Protein AF-A0A845PPS0-F1 (afdb_monomer_lite)

pLDDT: mean 82.48, std 15.09, range [43.72, 97.31]

Organism: NCBI:txid2681556

InterPro domains:
  IPR012337 Ribonuclease H-like superfamily [SSF53098] (35-83)

Secondary structure (DSSP, 8-state):
-HHHHHHHT-PPPHHHHHHHHHHHHHHHHTTPPP--STTS-EEEEEEEEEEETTTEEEEEEEEEETTT--EEEEEESSS-GGG--

Foldseek 3Di:
DVVCCVVVVDDDDPVRVVVVVVVVVVVVVVPDDDDDDWPRDKDWDKAWDAADPPLGTKIKIKIAGPPVRDIDIDIDNDRDPPDPD

Radius of gyration: 22.47 Å; chains: 1; bounding box: 47×45×47 Å

Sequence (85 aa):
LEAKSAQDGVVLTESQLSALEGAKEEKKTHGEIETHHPGYLGFQDTYYVGNIKGVGHIYQQTFIDTYSKVVLAKLYDRKNALIAD

Structure (mmCIF, N/CA/C/O backbone):
data_AF-A0A845PPS0-F1
#
_entry.id   AF-A0A845PPS0-F1
#
loop_
_atom_site.group_PDB
_atom_site.id
_atom_site.type_symbol
_atom_site.label_atom_id
_atom_site.label_alt_id
_atom_site.label_comp_id
_atom_site.label_asym_id
_atom_site.label_entity_id
_atom_site.label_seq_id
_atom_site.pdbx_PDB_ins_code
_atom_site.Cartn_x
_atom_site.Cartn_y
_atom_site.Cartn_z
_atom_site.occupancy
_atom_site.B_iso_or_equiv
_atom_site.auth_seq_id
_atom_site.auth_comp_id
_atom_site.auth_asym_id
_atom_site.auth_atom_id
_atom_site.pdbx_PDB_model_num
ATOM 1 N N . LEU A 1 1 ? 27.648 19.182 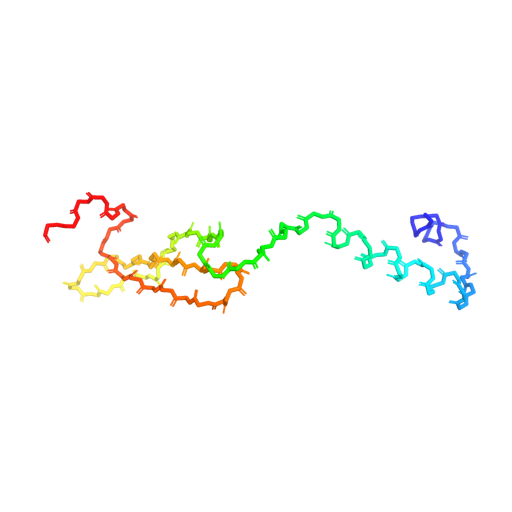-14.905 1.00 59.78 1 LEU A N 1
ATOM 2 C CA . LEU A 1 1 ? 27.476 20.350 -15.794 1.00 59.78 1 LEU A CA 1
ATOM 3 C C . LEU A 1 1 ? 26.509 21.368 -15.206 1.00 59.78 1 LEU A C 1
ATOM 5 O O . LEU A 1 1 ? 26.915 22.508 -15.078 1.00 59.78 1 LEU A O 1
ATOM 9 N N . GLU A 1 2 ? 25.309 20.972 -14.769 1.00 59.62 2 GLU A N 1
ATOM 10 C CA . GLU A 1 2 ? 24.311 21.902 -14.194 1.00 59.62 2 GLU A CA 1
ATOM 11 C C . GLU A 1 2 ? 24.855 22.755 -13.038 1.00 59.62 2 GLU A C 1
ATOM 13 O O . GLU A 1 2 ? 24.711 23.973 -13.051 1.00 59.62 2 GLU A O 1
ATOM 18 N N . ALA A 1 3 ? 25.577 22.138 -12.095 1.00 59.97 3 ALA A N 1
ATOM 19 C CA . ALA A 1 3 ? 26.205 22.852 -10.980 1.00 59.97 3 ALA A CA 1
ATOM 20 C C . ALA A 1 3 ? 27.285 23.862 -11.422 1.00 59.97 3 ALA A C 1
ATOM 22 O O . ALA A 1 3 ? 27.481 24.870 -10.754 1.00 59.97 3 ALA A O 1
ATOM 23 N N . LYS A 1 4 ? 27.955 23.613 -12.560 1.00 59.34 4 LYS A N 1
ATOM 24 C CA . LYS A 1 4 ? 28.931 24.543 -13.151 1.00 59.34 4 LYS A CA 1
ATOM 25 C C . LYS A 1 4 ? 28.245 25.665 -13.936 1.00 59.34 4 LYS A C 1
ATOM 27 O O . LYS A 1 4 ? 28.616 26.814 -13.758 1.00 59.34 4 LYS A O 1
ATOM 32 N N . SER A 1 5 ? 27.209 25.376 -14.731 1.00 62.91 5 SER A N 1
ATOM 33 C CA . SER A 1 5 ? 26.435 26.421 -15.430 1.00 62.91 5 SER A CA 1
ATOM 34 C C . SER A 1 5 ? 25.772 27.403 -14.465 1.00 62.91 5 SER A C 1
ATOM 36 O O . SER A 1 5 ? 25.744 28.596 -14.748 1.00 62.91 5 SER A O 1
ATOM 38 N N . ALA A 1 6 ? 25.286 26.920 -13.316 1.00 61.28 6 ALA A N 1
ATOM 39 C CA . ALA A 1 6 ? 24.679 27.757 -12.283 1.00 61.28 6 ALA A CA 1
ATOM 40 C C . ALA A 1 6 ? 25.694 28.614 -11.498 1.00 61.28 6 ALA A C 1
ATOM 42 O O . ALA A 1 6 ? 25.329 29.687 -11.025 1.00 61.28 6 ALA A O 1
ATOM 43 N N . GLN A 1 7 ? 26.947 28.162 -11.356 1.00 60.69 7 GLN A N 1
ATOM 44 C CA . GLN A 1 7 ? 28.017 28.928 -10.698 1.00 60.69 7 GLN A CA 1
ATOM 45 C C . GLN A 1 7 ? 28.679 29.948 -11.631 1.00 60.69 7 GLN A C 1
ATOM 47 O O . GLN A 1 7 ? 28.943 31.068 -11.208 1.00 60.69 7 GLN A O 1
ATOM 52 N N . ASP A 1 8 ? 28.905 29.577 -12.893 1.00 65.75 8 ASP A N 1
ATOM 53 C CA . ASP A 1 8 ? 29.727 30.355 -13.829 1.00 65.75 8 ASP A CA 1
ATOM 54 C C . ASP A 1 8 ? 28.894 31.201 -14.817 1.00 65.75 8 ASP A C 1
ATOM 56 O O . ASP A 1 8 ? 29.450 31.863 -15.692 1.00 65.75 8 ASP A O 1
ATOM 60 N N . GLY A 1 9 ? 27.557 31.181 -14.715 1.00 62.72 9 GLY A N 1
ATOM 61 C CA . GLY A 1 9 ? 26.660 31.967 -15.579 1.00 62.72 9 GLY A CA 1
ATOM 62 C C . GLY A 1 9 ? 26.687 31.552 -17.055 1.00 62.72 9 GLY A C 1
ATOM 63 O O . GLY A 1 9 ? 26.392 32.355 -17.940 1.00 62.72 9 GLY A O 1
ATOM 64 N N . VAL A 1 10 ? 27.071 30.305 -17.338 1.00 71.31 10 VAL A N 1
ATOM 65 C CA . VAL A 1 10 ? 27.249 29.799 -18.705 1.00 71.31 10 VAL A CA 1
ATOM 66 C C . VAL A 1 10 ? 25.888 29.547 -19.352 1.00 71.31 10 VAL A C 1
ATOM 68 O O . VAL A 1 10 ? 25.151 28.652 -18.933 1.00 71.31 10 VAL A O 1
ATOM 71 N N . VAL A 1 11 ? 25.584 30.310 -2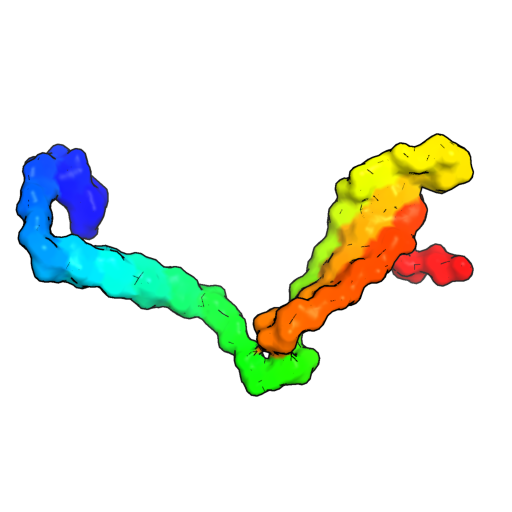0.405 1.00 72.75 11 VAL A N 1
ATOM 72 C CA . VAL A 1 11 ? 24.418 30.089 -21.272 1.00 72.75 11 VAL A CA 1
ATOM 73 C C . VAL A 1 11 ? 24.632 28.801 -22.068 1.00 72.75 11 VAL A C 1
ATOM 75 O O . VAL A 1 11 ? 25.605 28.680 -22.812 1.00 72.75 11 VAL A O 1
ATOM 78 N N . LEU A 1 12 ? 23.736 27.831 -21.889 1.00 76.94 12 LEU A N 1
ATOM 79 C CA . LEU A 1 12 ? 23.772 26.555 -22.601 1.00 76.94 12 LEU A CA 1
ATOM 80 C C . LEU A 1 12 ? 23.135 26.690 -23.985 1.00 76.94 12 LEU A C 1
ATOM 82 O O . LEU A 1 12 ? 22.139 27.392 -24.153 1.00 76.94 12 LEU A O 1
ATOM 86 N N . THR A 1 13 ? 23.684 25.982 -24.969 1.00 82.31 13 THR A N 1
ATOM 87 C CA . THR A 1 13 ? 23.039 25.826 -26.279 1.00 82.31 13 THR A CA 1
ATOM 88 C C . THR A 1 13 ? 21.856 24.859 -26.181 1.00 82.31 13 THR A C 1
ATOM 90 O O . THR A 1 13 ? 21.825 23.991 -25.307 1.00 82.31 13 THR A O 1
ATOM 93 N N . GLU A 1 14 ? 20.901 24.944 -27.111 1.00 79.06 14 GLU A N 1
ATOM 94 C CA . GLU A 1 14 ? 19.736 24.038 -27.157 1.00 79.06 14 GLU A CA 1
ATOM 95 C C . GLU A 1 14 ? 20.145 22.555 -27.173 1.00 79.06 14 GLU A C 1
ATOM 97 O O . GLU A 1 14 ? 19.557 21.726 -26.481 1.00 79.06 14 GLU A O 1
ATOM 102 N N . SER A 1 15 ? 21.227 22.223 -27.883 1.00 81.25 15 SER A N 1
ATOM 103 C CA . SER A 1 15 ? 21.799 20.872 -27.918 1.00 81.25 15 SER A CA 1
ATOM 104 C C . SER A 1 15 ? 22.330 20.392 -26.562 1.00 81.25 15 SER A C 1
ATOM 106 O O . SER A 1 15 ? 22.209 19.214 -26.234 1.00 81.25 15 SER A O 1
ATOM 108 N N . GLN A 1 16 ? 22.902 21.286 -25.751 1.00 79.44 16 GLN A N 1
ATOM 109 C CA . GLN A 1 16 ? 23.397 20.959 -24.411 1.00 79.44 16 GLN A CA 1
ATOM 110 C C . GLN A 1 16 ? 22.253 20.812 -23.407 1.00 79.44 16 GLN A C 1
ATOM 112 O O . GLN A 1 16 ? 22.332 19.964 -22.519 1.00 79.44 16 GLN A O 1
ATOM 117 N N . LEU A 1 17 ? 21.190 21.610 -23.557 1.00 81.19 17 LEU A N 1
ATOM 118 C CA . LEU A 1 17 ? 19.976 21.479 -22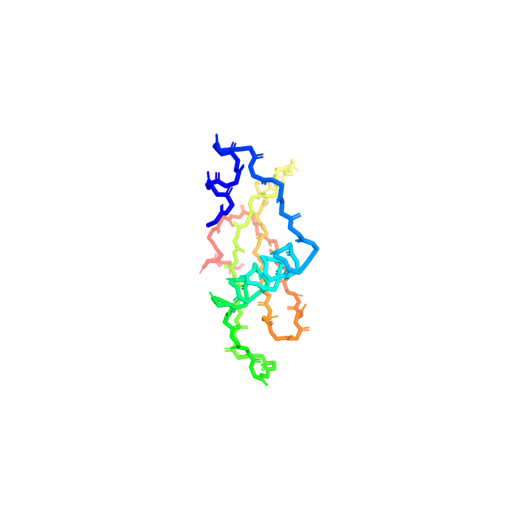.756 1.00 81.19 17 LEU A CA 1
ATOM 119 C C . LEU A 1 17 ? 19.284 20.138 -23.033 1.00 81.19 17 LEU A C 1
ATOM 121 O O . LEU A 1 17 ? 19.022 19.390 -22.097 1.00 81.19 17 LEU A O 1
ATOM 125 N N . SER A 1 18 ? 19.112 19.781 -24.308 1.00 81.31 18 SER A N 1
ATOM 126 C CA . SER A 1 18 ? 18.535 18.493 -24.709 1.00 81.31 18 SER A CA 1
ATOM 127 C C . SER A 1 18 ? 19.356 17.298 -24.199 1.00 81.31 18 SER A C 1
ATOM 129 O O . SER A 1 18 ? 18.797 16.328 -23.690 1.00 81.31 18 SER A O 1
ATOM 131 N N . ALA A 1 19 ? 20.691 17.384 -24.234 1.00 82.50 19 ALA A N 1
ATOM 132 C CA . ALA A 1 19 ? 21.558 16.344 -23.675 1.00 82.50 19 ALA A CA 1
ATOM 133 C C . ALA A 1 19 ? 21.429 16.213 -22.144 1.00 82.50 19 ALA A C 1
ATOM 135 O O . ALA A 1 19 ? 21.518 15.110 -21.604 1.00 82.50 19 ALA A O 1
ATOM 136 N N . LEU A 1 20 ? 21.216 17.323 -21.429 1.00 82.62 20 LEU A N 1
ATOM 137 C CA . LEU A 1 20 ? 20.974 17.312 -19.982 1.00 82.62 20 LEU A CA 1
ATOM 138 C C . LEU A 1 20 ? 19.605 16.733 -19.624 1.00 82.62 20 LEU A C 1
ATOM 140 O O . LEU A 1 20 ? 19.498 16.016 -18.629 1.00 82.62 20 LEU A O 1
ATOM 144 N N . GLU A 1 21 ? 18.581 17.026 -20.421 1.00 81.06 21 GLU A N 1
ATOM 145 C CA . GLU A 1 21 ? 17.242 16.455 -20.267 1.00 81.06 21 GLU A CA 1
ATOM 146 C C . GLU A 1 21 ? 17.255 14.942 -20.512 1.00 81.06 21 GLU A C 1
ATOM 148 O O . GLU A 1 21 ? 16.797 14.191 -19.651 1.00 81.06 21 GLU A O 1
ATOM 153 N N . GLY A 1 22 ? 17.893 14.481 -21.593 1.00 80.38 22 GLY A N 1
ATOM 154 C CA . GLY A 1 22 ? 18.072 13.049 -21.862 1.00 80.38 22 GLY A CA 1
ATOM 155 C C . GLY A 1 22 ? 18.842 12.337 -20.746 1.00 80.38 22 GLY A C 1
ATOM 156 O O . GLY A 1 22 ? 18.384 11.330 -20.211 1.00 80.38 22 GLY A O 1
ATOM 157 N N . ALA A 1 23 ? 19.955 12.917 -20.284 1.00 78.88 23 ALA A N 1
ATOM 158 C CA . ALA A 1 23 ? 20.721 12.361 -19.168 1.00 78.88 23 ALA A CA 1
ATOM 159 C C . ALA A 1 23 ? 19.943 12.355 -17.835 1.00 78.88 23 ALA A C 1
ATOM 161 O O . ALA A 1 23 ? 20.248 11.561 -16.942 1.00 78.88 23 ALA A O 1
ATOM 162 N N . LYS A 1 24 ? 18.960 13.247 -17.655 1.00 76.69 24 LYS A N 1
ATOM 163 C CA . LYS A 1 24 ? 18.052 13.242 -16.498 1.00 76.69 24 LYS A CA 1
ATOM 164 C C . LYS A 1 24 ? 17.020 12.123 -16.590 1.00 76.69 24 LYS A C 1
ATOM 166 O O . LYS A 1 24 ? 16.737 11.505 -15.565 1.00 76.69 24 LYS A O 1
ATOM 171 N N . GLU A 1 25 ? 16.474 11.856 -17.772 1.00 71.88 25 GLU A N 1
ATOM 172 C CA . GLU A 1 25 ? 15.549 10.737 -17.982 1.00 71.88 25 GLU A CA 1
ATOM 173 C C . GLU A 1 25 ? 16.245 9.383 -17.838 1.00 71.88 25 GLU A C 1
ATOM 175 O O . GLU A 1 25 ? 15.760 8.530 -17.099 1.00 71.88 25 GLU A O 1
ATOM 180 N N . GLU A 1 26 ? 17.434 9.217 -18.419 1.00 67.19 26 GLU A N 1
ATOM 181 C CA . GLU A 1 26 ? 18.246 8.004 -18.249 1.00 67.19 26 GLU A CA 1
ATOM 182 C C . GLU A 1 26 ? 18.604 7.747 -16.780 1.00 67.19 26 GLU A C 1
ATOM 184 O O . GLU A 1 26 ? 18.625 6.611 -16.316 1.00 67.19 26 GLU A O 1
ATOM 189 N N . LYS A 1 27 ? 18.844 8.805 -15.998 1.00 65.81 27 LYS A N 1
ATOM 190 C CA . LYS A 1 27 ? 19.072 8.673 -14.552 1.00 65.81 27 LYS A CA 1
ATOM 191 C C . LYS A 1 27 ? 17.815 8.330 -13.759 1.00 65.81 27 LYS A C 1
ATOM 193 O O . LYS A 1 27 ? 17.954 7.771 -12.677 1.00 65.81 27 LYS A O 1
ATOM 198 N N . LYS A 1 28 ? 16.617 8.676 -14.244 1.00 61.47 28 LYS A N 1
ATOM 199 C CA . LYS A 1 28 ? 15.358 8.255 -13.606 1.00 61.47 28 LYS A CA 1
ATOM 200 C C . LYS A 1 28 ? 15.116 6.766 -13.806 1.00 61.47 28 LYS A C 1
ATOM 202 O O . LYS A 1 28 ? 14.715 6.099 -12.862 1.00 61.47 28 LYS A O 1
ATOM 207 N N . THR A 1 29 ? 15.384 6.257 -15.005 1.00 57.69 29 THR A N 1
ATOM 208 C CA . THR A 1 29 ? 15.207 4.834 -15.321 1.00 57.69 29 THR A CA 1
ATOM 209 C C . THR A 1 29 ? 16.291 3.962 -14.688 1.00 57.69 29 THR A C 1
ATOM 211 O O . THR A 1 29 ? 16.023 2.816 -14.333 1.00 57.69 29 THR A O 1
ATOM 214 N N . HIS A 1 30 ? 17.495 4.503 -14.462 1.00 53.53 30 HIS A N 1
ATOM 215 C CA . HIS A 1 30 ? 18.595 3.826 -13.769 1.00 53.53 30 HIS A CA 1
ATOM 216 C C . HIS A 1 30 ? 18.324 3.676 -12.257 1.00 53.53 30 HIS A C 1
ATOM 218 O O . HIS A 1 30 ? 18.899 4.370 -11.420 1.00 53.53 30 HIS A O 1
ATOM 224 N N . GLY A 1 31 ? 17.415 2.770 -11.906 1.00 59.97 31 GLY A N 1
ATOM 225 C CA . GLY A 1 31 ? 17.004 2.496 -10.528 1.00 59.97 31 GLY A CA 1
ATOM 226 C C . GLY A 1 31 ? 15.566 2.000 -10.394 1.00 59.97 31 GLY A C 1
ATOM 227 O O . GLY A 1 31 ? 15.189 1.533 -9.319 1.00 59.97 31 GLY A O 1
ATOM 228 N N . GLU A 1 32 ? 14.766 2.070 -11.461 1.00 67.75 32 GLU A N 1
ATOM 229 C CA . GLU A 1 32 ? 13.447 1.445 -11.473 1.00 67.75 32 GLU A CA 1
ATOM 230 C C . GLU A 1 32 ? 13.599 -0.077 -11.565 1.00 67.75 32 GLU A C 1
ATOM 232 O O . GLU A 1 32 ? 14.318 -0.607 -12.411 1.00 67.75 32 GLU A O 1
ATOM 237 N N . ILE A 1 33 ? 12.941 -0.794 -10.652 1.00 76.69 33 ILE A N 1
ATOM 238 C CA . ILE A 1 33 ? 12.900 -2.254 -10.701 1.00 76.69 33 ILE A CA 1
ATOM 239 C C . ILE A 1 33 ? 11.986 -2.650 -11.858 1.00 76.69 33 ILE A C 1
ATOM 241 O O . ILE A 1 33 ? 10.783 -2.376 -11.827 1.00 76.69 33 ILE A O 1
ATOM 245 N N . GLU A 1 34 ? 12.550 -3.319 -12.861 1.00 83.00 34 GLU A N 1
ATOM 246 C CA . GLU A 1 34 ? 11.764 -3.902 -13.941 1.00 83.00 34 GLU A CA 1
ATOM 247 C C . GLU A 1 34 ? 10.888 -5.045 -13.419 1.00 83.00 34 GLU A C 1
ATOM 249 O O . GLU A 1 34 ? 11.287 -5.861 -12.585 1.00 83.00 34 GLU A O 1
ATOM 254 N N . THR A 1 35 ? 9.654 -5.087 -13.912 1.00 89.69 35 THR A N 1
ATOM 255 C CA . THR A 1 35 ? 8.663 -6.103 -13.554 1.00 89.69 35 THR A CA 1
ATOM 256 C C . THR A 1 35 ? 8.171 -6.726 -14.849 1.00 89.69 35 THR A C 1
ATOM 258 O O . THR A 1 35 ? 7.894 -6.010 -15.810 1.00 89.69 35 THR A O 1
ATOM 261 N N . HIS A 1 36 ? 8.116 -8.056 -14.917 1.00 92.88 36 HIS A N 1
ATOM 262 C CA . HIS A 1 36 ? 7.944 -8.740 -16.205 1.00 92.88 36 HIS A CA 1
ATOM 263 C C . HIS A 1 36 ? 6.533 -9.292 -16.440 1.00 92.88 36 HIS A C 1
ATOM 265 O O . HIS A 1 36 ? 6.157 -9.531 -17.585 1.00 92.88 36 HIS A O 1
ATOM 271 N N . HIS A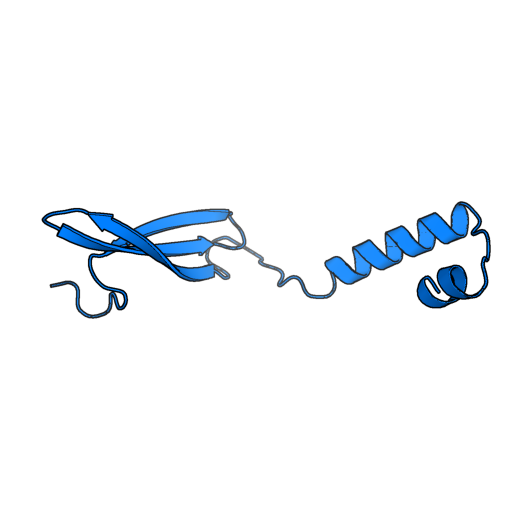 1 37 ? 5.743 -9.491 -15.384 1.00 95.31 37 HIS A N 1
ATOM 272 C CA . HIS A 1 37 ? 4.362 -9.972 -15.464 1.00 95.31 37 HIS A CA 1
ATOM 273 C C . HIS A 1 37 ? 3.598 -9.657 -14.163 1.00 95.31 37 HIS A C 1
ATOM 275 O O . HIS A 1 37 ? 4.229 -9.350 -13.145 1.00 95.31 37 HIS A O 1
ATOM 281 N N . PRO A 1 38 ? 2.252 -9.757 -14.145 1.00 96.88 38 PRO A N 1
ATOM 282 C CA . PRO A 1 38 ? 1.482 -9.619 -12.910 1.00 96.88 38 PRO A CA 1
ATOM 283 C C . PRO A 1 38 ? 1.953 -10.627 -11.851 1.00 96.88 38 PRO A C 1
ATOM 285 O O . PRO A 1 38 ? 2.294 -11.766 -12.178 1.00 96.88 38 PRO A O 1
ATOM 288 N N . GLY A 1 39 ? 1.992 -10.211 -10.589 1.00 93.69 39 GLY A N 1
ATOM 289 C CA . GLY A 1 39 ? 2.441 -11.010 -9.449 1.00 93.69 39 GLY A CA 1
ATOM 290 C C . GLY A 1 39 ? 3.959 -11.096 -9.270 1.00 93.69 39 GLY A C 1
ATOM 291 O O . GLY A 1 39 ? 4.407 -11.767 -8.345 1.00 93.69 39 GLY A O 1
ATOM 292 N N . TYR A 1 40 ? 4.759 -10.449 -10.127 1.00 94.75 40 TYR A N 1
ATOM 293 C CA . TYR A 1 40 ? 6.225 -10.517 -10.062 1.00 94.75 40 TYR A CA 1
ATOM 294 C C . TYR A 1 40 ? 6.799 -9.821 -8.818 1.00 94.75 40 TYR A C 1
ATOM 296 O O . TYR A 1 40 ? 7.660 -10.363 -8.129 1.00 94.75 40 TYR A O 1
ATOM 304 N N . LEU A 1 41 ? 6.318 -8.612 -8.527 1.00 95.12 41 LEU A N 1
ATOM 305 C CA . LEU A 1 41 ? 6.723 -7.814 -7.376 1.00 95.12 41 LEU A CA 1
ATOM 306 C C . LEU A 1 41 ? 5.529 -6.980 -6.912 1.00 95.12 41 LEU A C 1
ATOM 308 O O . LEU A 1 41 ? 4.713 -6.523 -7.712 1.00 95.12 41 LEU A O 1
ATOM 312 N N . GLY A 1 42 ? 5.441 -6.766 -5.605 1.00 94.56 42 GLY A N 1
ATOM 313 C CA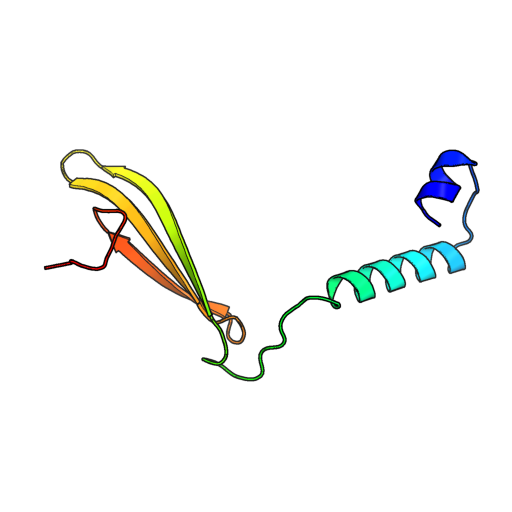 . GLY A 1 42 ? 4.461 -5.868 -5.026 1.00 94.56 42 GLY A CA 1
ATOM 314 C C . GLY A 1 42 ? 5.053 -5.049 -3.895 1.00 94.56 42 GLY A C 1
ATOM 315 O O . GLY A 1 42 ? 5.990 -5.476 -3.220 1.00 94.56 42 GLY A O 1
ATOM 316 N N . PHE A 1 43 ? 4.484 -3.870 -3.687 1.00 95.12 43 PHE A N 1
ATOM 317 C CA . PHE A 1 43 ? 4.770 -3.041 -2.527 1.00 95.12 43 PHE A CA 1
ATOM 318 C C . PHE A 1 43 ? 3.635 -3.155 -1.527 1.00 95.12 43 PHE A C 1
ATOM 320 O O . PHE A 1 43 ? 2.464 -3.147 -1.904 1.00 95.12 43 PHE A O 1
ATOM 327 N N . GLN A 1 44 ? 3.991 -3.245 -0.249 1.00 95.50 44 GLN A N 1
ATOM 328 C CA . GLN A 1 44 ? 3.030 -3.272 0.838 1.00 95.50 44 GLN A CA 1
ATOM 329 C C . GLN A 1 44 ? 3.416 -2.257 1.901 1.00 95.50 44 GLN A C 1
ATOM 331 O O . GLN A 1 44 ? 4.560 -2.238 2.349 1.00 95.50 44 GLN A O 1
ATOM 336 N N . ASP A 1 45 ? 2.440 -1.471 2.344 1.00 94.88 45 ASP A N 1
ATOM 337 C CA . ASP A 1 45 ? 2.624 -0.530 3.443 1.00 94.88 45 ASP A CA 1
ATOM 338 C C . ASP A 1 45 ? 1.348 -0.400 4.286 1.00 94.88 45 ASP A C 1
ATOM 340 O O . ASP A 1 45 ? 0.254 -0.783 3.863 1.00 94.88 45 ASP A O 1
ATOM 344 N N . THR A 1 46 ? 1.495 0.098 5.512 1.00 94.69 46 THR A N 1
ATOM 345 C CA . THR A 1 46 ? 0.407 0.334 6.461 1.00 94.69 46 THR A CA 1
ATOM 346 C C . THR A 1 46 ? 0.407 1.783 6.930 1.00 94.69 46 THR A C 1
ATOM 348 O O . THR A 1 46 ? 1.322 2.230 7.621 1.00 94.69 46 THR A O 1
ATOM 351 N N . TYR A 1 47 ? -0.680 2.492 6.636 1.00 94.69 47 TYR A N 1
ATOM 352 C CA . TYR A 1 47 ? -0.864 3.899 6.978 1.00 94.69 47 TYR A CA 1
ATOM 353 C C . TYR A 1 47 ? -1.936 4.080 8.049 1.00 94.69 47 TYR A C 1
ATOM 355 O O . TYR A 1 47 ? -2.962 3.404 8.040 1.00 94.69 47 TYR A O 1
ATOM 363 N N . TYR A 1 48 ? -1.719 5.018 8.972 1.00 95.56 48 TYR A N 1
ATOM 364 C CA . TYR A 1 48 ? -2.774 5.472 9.877 1.00 95.56 48 TYR A CA 1
ATOM 365 C C . TYR A 1 48 ? -3.743 6.383 9.118 1.00 95.56 48 TYR A C 1
ATOM 367 O O . TYR A 1 48 ? -3.314 7.361 8.510 1.00 95.56 48 TYR A O 1
ATOM 375 N N . VAL A 1 49 ? -5.035 6.062 9.163 1.00 96.75 49 VAL A N 1
ATOM 376 C CA . VAL A 1 49 ? -6.093 6.797 8.452 1.00 96.75 49 VAL A CA 1
ATOM 377 C C . VAL A 1 49 ? -6.780 7.801 9.372 1.00 96.75 49 VAL A C 1
ATOM 379 O O . VAL A 1 49 ? -7.097 8.911 8.954 1.00 96.75 49 VAL A O 1
ATOM 382 N N . GLY A 1 50 ? -7.018 7.435 10.633 1.00 96.94 50 GLY A N 1
ATOM 383 C CA . GLY A 1 50 ? -7.725 8.298 11.576 1.00 96.94 50 GLY A CA 1
ATOM 384 C C . GLY A 1 50 ? -8.328 7.537 12.751 1.00 96.94 50 GLY A C 1
ATOM 385 O O . GLY A 1 50 ? -8.010 6.376 12.982 1.00 96.94 50 GLY A O 1
ATOM 386 N N . ASN A 1 51 ? -9.203 8.197 13.506 1.00 96.38 51 ASN A N 1
ATOM 387 C CA . ASN A 1 51 ? -9.941 7.594 14.613 1.00 96.38 51 ASN A CA 1
ATOM 388 C C . ASN A 1 51 ? -11.445 7.778 14.386 1.00 96.38 51 ASN A C 1
ATOM 390 O O . ASN A 1 51 ? -11.892 8.880 14.071 1.00 96.38 51 ASN A O 1
ATOM 394 N N . ILE A 1 52 ? -12.213 6.703 14.555 1.00 96.19 52 ILE A N 1
ATOM 395 C CA . ILE A 1 52 ? -13.674 6.721 14.484 1.00 96.19 52 ILE A CA 1
ATOM 396 C C . ILE A 1 52 ? -14.216 6.488 15.893 1.00 96.19 52 ILE A C 1
ATOM 398 O O . ILE A 1 52 ? -13.918 5.476 16.533 1.00 96.19 52 ILE A O 1
ATOM 402 N N . LYS A 1 53 ? -15.051 7.412 16.380 1.00 96.44 53 LYS A N 1
ATOM 403 C CA . LYS A 1 53 ? -15.687 7.299 17.698 1.00 96.44 53 LYS A CA 1
ATOM 404 C C . LYS A 1 53 ? -16.474 5.986 17.797 1.00 96.44 53 LYS A C 1
ATOM 406 O O . LYS A 1 53 ? -17.344 5.727 16.974 1.00 96.44 53 LYS A O 1
ATOM 411 N N . GLY A 1 54 ? -16.186 5.187 18.824 1.00 94.69 54 GLY A N 1
ATOM 412 C CA . GLY A 1 54 ? -16.829 3.888 19.056 1.00 94.69 54 GLY A CA 1
ATOM 413 C C . GLY A 1 54 ? -16.179 2.700 18.337 1.00 94.69 54 GLY A C 1
ATOM 414 O O . GLY A 1 54 ? -16.510 1.571 18.671 1.00 94.69 54 GLY A O 1
ATOM 415 N N . VAL A 1 55 ? -15.238 2.935 17.416 1.00 92.38 55 VAL A N 1
ATOM 416 C CA . VAL A 1 55 ? -14.450 1.880 16.750 1.00 92.38 55 VAL A CA 1
ATOM 417 C C . VAL A 1 55 ? -12.989 1.937 17.197 1.00 92.38 55 VAL A C 1
ATOM 419 O O . VAL A 1 55 ? -12.407 0.917 17.537 1.00 92.38 55 VAL A O 1
ATOM 422 N N . GLY A 1 56 ? -12.407 3.137 17.261 1.00 93.81 56 GLY A N 1
ATOM 423 C CA . GLY A 1 56 ? -11.006 3.341 17.615 1.00 93.81 56 GLY A CA 1
ATOM 424 C C . GLY A 1 56 ? -10.166 3.818 16.433 1.00 93.81 56 GLY A C 1
ATOM 425 O O . GLY A 1 56 ? -10.664 4.483 15.523 1.00 93.81 56 GLY A O 1
ATOM 426 N N . HIS A 1 57 ? -8.864 3.549 16.492 1.00 95.88 57 HIS A N 1
ATOM 427 C CA . HIS A 1 57 ? -7.922 3.903 15.432 1.00 95.88 57 HIS A CA 1
ATOM 428 C C . HIS A 1 57 ? -8.156 3.043 14.196 1.00 95.88 57 HIS A C 1
ATOM 430 O O . HIS A 1 57 ? -8.424 1.861 14.322 1.00 95.88 57 HIS A O 1
ATOM 436 N N . ILE A 1 58 ? -8.011 3.624 13.012 1.00 96.44 58 ILE A N 1
ATOM 437 C CA . ILE A 1 58 ? -8.128 2.934 11.734 1.00 96.44 58 ILE A CA 1
ATOM 438 C C . ILE A 1 58 ? -6.785 3.006 11.020 1.00 96.44 58 ILE A C 1
ATOM 440 O O . ILE A 1 58 ? -6.215 4.086 10.836 1.00 96.44 58 ILE A O 1
ATOM 444 N N . TYR A 1 59 ? -6.303 1.848 10.595 1.00 95.81 59 TYR A N 1
ATOM 445 C CA . TYR A 1 59 ? -5.097 1.672 9.804 1.00 95.81 59 TYR A CA 1
ATOM 446 C C . TYR A 1 59 ? -5.463 1.018 8.476 1.00 95.81 59 TYR A C 1
ATOM 448 O O . TYR A 1 59 ? -6.206 0.042 8.452 1.00 95.81 59 TYR A O 1
ATOM 456 N N . GLN A 1 60 ? -4.932 1.535 7.373 1.00 96.25 60 GLN A N 1
ATOM 457 C CA . GLN A 1 60 ? -5.077 0.944 6.052 1.00 96.25 60 GLN A CA 1
ATOM 458 C C . GLN A 1 60 ? -3.792 0.228 5.673 1.00 96.25 60 GLN A C 1
ATOM 460 O O . GLN A 1 60 ? -2.749 0.861 5.516 1.00 96.25 60 GLN A O 1
ATOM 465 N N . GLN A 1 61 ? -3.884 -1.077 5.460 1.00 96.06 61 GLN A N 1
ATOM 466 C CA . GLN A 1 61 ? -2.850 -1.829 4.769 1.00 96.06 61 GLN A CA 1
ATOM 467 C C . GLN A 1 61 ? -3.151 -1.805 3.276 1.00 96.06 61 GLN A C 1
ATOM 469 O O . GLN A 1 61 ? -4.253 -2.164 2.858 1.00 96.06 61 GLN A O 1
ATOM 474 N N . THR A 1 62 ? -2.175 -1.389 2.481 1.00 96.00 62 THR A N 1
ATOM 475 C CA . THR A 1 62 ? -2.284 -1.338 1.023 1.00 96.00 62 THR A CA 1
ATOM 476 C C . THR A 1 62 ? -1.233 -2.252 0.420 1.00 96.00 62 THR A C 1
ATOM 478 O O . THR A 1 62 ? -0.075 -2.195 0.823 1.00 96.00 62 THR A O 1
ATOM 481 N N . PHE A 1 63 ? -1.637 -3.072 -0.544 1.00 96.06 63 PHE A N 1
ATOM 482 C CA . PHE A 1 63 ? -0.749 -3.832 -1.415 1.00 96.06 63 PHE A CA 1
ATOM 483 C C . PHE A 1 63 ? -0.946 -3.363 -2.857 1.00 96.06 63 PHE A C 1
ATOM 485 O O . PHE A 1 63 ? -2.085 -3.202 -3.299 1.00 96.06 63 PHE A O 1
ATOM 492 N N . ILE A 1 64 ? 0.149 -3.158 -3.585 1.00 97.12 64 ILE A N 1
ATOM 493 C CA . ILE A 1 64 ? 0.146 -2.744 -4.990 1.00 97.12 64 ILE A CA 1
ATOM 494 C C . ILE A 1 64 ? 1.034 -3.695 -5.780 1.00 97.12 64 ILE A C 1
ATOM 496 O O . ILE A 1 64 ? 2.221 -3.809 -5.480 1.00 97.12 64 ILE A O 1
ATOM 500 N N . ASP A 1 65 ? 0.481 -4.320 -6.815 1.00 96.69 65 ASP A N 1
ATOM 501 C CA . ASP A 1 65 ? 1.265 -5.059 -7.803 1.00 96.69 65 ASP A CA 1
ATOM 502 C C . ASP A 1 65 ? 1.993 -4.077 -8.732 1.00 96.69 65 ASP A C 1
ATOM 504 O O . ASP A 1 65 ? 1.375 -3.213 -9.362 1.00 96.69 65 ASP A O 1
ATOM 508 N N . THR A 1 66 ? 3.318 -4.174 -8.815 1.00 94.56 66 THR A N 1
ATOM 509 C CA . THR A 1 66 ? 4.131 -3.166 -9.507 1.00 94.56 66 THR A CA 1
ATOM 510 C C . THR A 1 66 ? 4.080 -3.281 -11.027 1.00 94.56 66 THR A C 1
ATOM 512 O O . THR A 1 66 ? 4.414 -2.302 -11.696 1.00 94.56 66 THR A O 1
ATOM 515 N N . TYR A 1 67 ? 3.595 -4.399 -11.573 1.00 94.44 67 TYR A N 1
ATOM 516 C CA . TYR A 1 67 ? 3.407 -4.588 -13.011 1.00 94.44 67 TYR A CA 1
ATOM 517 C C . TYR A 1 67 ? 2.014 -4.132 -13.459 1.00 94.44 67 TYR A C 1
ATOM 519 O O . TYR A 1 67 ? 1.865 -3.161 -14.196 1.00 94.44 67 TYR A O 1
ATOM 527 N N . SER A 1 68 ? 0.980 -4.810 -12.965 1.00 95.94 68 SER A N 1
ATOM 528 C CA . SER A 1 68 ? -0.422 -4.621 -13.353 1.00 95.94 68 SER A CA 1
ATOM 529 C C . SER A 1 68 ? -1.069 -3.381 -12.739 1.00 95.94 68 SER A C 1
ATOM 531 O O . SER A 1 68 ? -2.155 -2.991 -13.163 1.00 95.94 68 SER A O 1
ATOM 533 N N . LYS A 1 69 ? -0.422 -2.770 -11.736 1.00 93.94 69 LYS A N 1
ATOM 534 C CA . LYS A 1 69 ? -0.927 -1.621 -10.965 1.00 93.94 69 LYS A CA 1
ATOM 535 C C . LYS A 1 69 ? -2.257 -1.895 -10.249 1.00 93.94 69 LYS A C 1
ATOM 537 O O . LYS A 1 69 ? -2.952 -0.962 -9.853 1.00 93.94 69 LYS A O 1
ATOM 542 N N . VAL A 1 70 ? -2.609 -3.167 -10.055 1.00 97.00 70 VAL A N 1
ATOM 543 C CA . VAL A 1 70 ? -3.767 -3.573 -9.252 1.00 97.00 70 VAL A CA 1
ATOM 544 C C . VAL A 1 70 ? -3.478 -3.305 -7.775 1.00 97.00 70 VAL A C 1
ATOM 546 O O . VAL A 1 70 ? -2.393 -3.615 -7.279 1.00 97.00 70 VAL A O 1
ATOM 549 N N . VAL A 1 71 ? -4.464 -2.737 -7.076 1.00 97.31 71 VAL A N 1
ATOM 550 C CA . VAL A 1 71 ? -4.355 -2.325 -5.671 1.00 97.31 71 VAL A CA 1
ATOM 551 C C . VAL A 1 71 ? -5.370 -3.068 -4.813 1.00 97.31 71 VAL A C 1
ATOM 553 O O . VAL A 1 71 ? -6.546 -3.164 -5.158 1.00 97.31 71 VAL A O 1
ATOM 556 N N . LEU A 1 72 ? -4.916 -3.545 -3.658 1.00 96.69 72 LEU A N 1
ATOM 557 C CA . LEU A 1 72 ? -5.749 -4.111 -2.603 1.00 96.69 72 LEU A CA 1
ATOM 558 C C . LEU A 1 72 ? -5.587 -3.265 -1.341 1.00 96.69 72 LEU A C 1
ATOM 560 O O . LEU A 1 72 ? -4.464 -3.001 -0.915 1.00 96.69 72 LEU A O 1
ATOM 564 N N . ALA A 1 73 ? -6.701 -2.876 -0.722 1.00 95.50 73 ALA A N 1
ATOM 565 C CA . ALA A 1 73 ? -6.709 -2.138 0.536 1.00 95.50 73 ALA A CA 1
ATOM 566 C C . ALA A 1 73 ? -7.564 -2.864 1.579 1.00 95.50 73 ALA A C 1
ATOM 568 O O . ALA A 1 73 ? -8.679 -3.300 1.289 1.00 95.50 73 ALA A O 1
ATOM 569 N N . LYS A 1 74 ? -7.040 -2.984 2.799 1.00 95.19 74 LYS A N 1
ATOM 570 C CA . LYS A 1 74 ? -7.748 -3.528 3.963 1.00 95.19 74 LYS A CA 1
ATOM 571 C C . LYS A 1 74 ? -7.651 -2.547 5.122 1.00 95.19 74 LYS A C 1
ATOM 573 O O . LYS A 1 74 ? -6.585 -1.978 5.351 1.00 95.19 74 LYS A O 1
ATOM 578 N N . LEU A 1 75 ? -8.752 -2.364 5.845 1.00 94.00 75 LEU A N 1
ATOM 579 C CA . LEU A 1 75 ? -8.800 -1.537 7.047 1.00 94.00 75 LEU A CA 1
ATOM 580 C C . LEU A 1 75 ? -8.755 -2.419 8.293 1.00 94.00 75 LEU A C 1
ATOM 582 O O . LEU A 1 75 ? -9.433 -3.442 8.352 1.00 94.00 75 LEU A O 1
ATOM 586 N N . TYR A 1 76 ? -7.981 -1.988 9.280 1.00 92.69 76 TYR A N 1
ATOM 587 C CA . TYR A 1 76 ? -7.828 -2.641 10.574 1.00 92.69 76 TYR A CA 1
ATOM 588 C C . TYR A 1 76 ? -7.966 -1.617 11.695 1.00 92.69 76 TYR A C 1
ATOM 590 O O . TYR A 1 76 ? -7.627 -0.445 11.533 1.00 92.69 76 TYR A O 1
ATOM 598 N N . ASP A 1 77 ? -8.407 -2.081 12.855 1.00 92.38 77 ASP A N 1
ATOM 599 C CA . ASP A 1 77 ? -8.496 -1.301 14.091 1.00 92.38 77 ASP A CA 1
ATOM 600 C C . ASP A 1 77 ? -7.153 -1.202 14.853 1.00 92.38 77 ASP A C 1
ATOM 602 O O . ASP A 1 77 ? -7.019 -0.510 15.864 1.00 92.38 77 ASP A O 1
ATOM 606 N N . ARG A 1 78 ? -6.119 -1.881 14.343 1.00 86.75 78 ARG A N 1
ATOM 607 C CA . ARG A 1 78 ? -4.764 -1.952 14.904 1.00 86.75 78 ARG A CA 1
ATOM 608 C C . ARG A 1 78 ? -3.704 -1.936 13.809 1.00 86.75 78 ARG A C 1
ATOM 610 O O . ARG A 1 78 ? -3.927 -2.408 12.699 1.00 86.75 78 ARG A O 1
ATOM 617 N N . LYS A 1 79 ? -2.512 -1.436 14.147 1.00 82.56 79 LYS A N 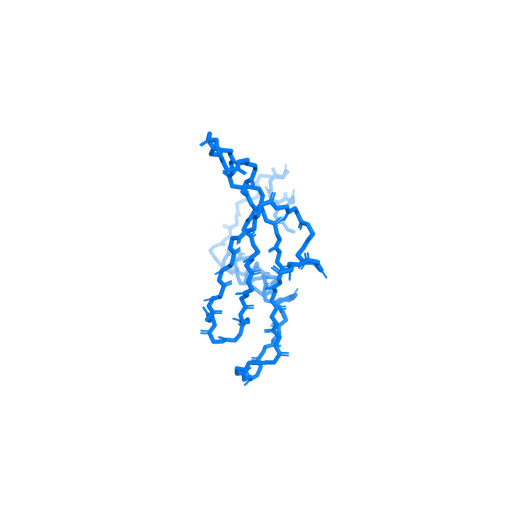1
ATOM 618 C CA . LYS A 1 79 ? -1.403 -1.280 13.190 1.00 82.56 79 LYS A CA 1
ATOM 619 C C . LYS A 1 79 ? -0.832 -2.614 12.690 1.00 82.56 79 LYS A C 1
ATOM 621 O O . LYS A 1 79 ? -0.419 -2.702 11.541 1.00 82.56 79 LYS A O 1
ATOM 626 N N . ASN A 1 80 ? -0.804 -3.645 13.536 1.00 78.75 80 ASN A N 1
ATOM 627 C CA . ASN A 1 80 ? -0.279 -4.962 13.174 1.00 78.75 80 ASN A CA 1
ATOM 628 C C . ASN A 1 80 ? -1.436 -5.922 12.885 1.00 78.75 80 ASN A C 1
ATOM 630 O O . ASN A 1 80 ? -2.150 -6.322 13.801 1.00 78.75 80 ASN A O 1
ATOM 634 N N . ALA A 1 81 ? -1.585 -6.321 11.621 1.00 62.41 81 ALA A N 1
ATOM 635 C CA . ALA A 1 81 ? -2.666 -7.193 11.154 1.00 62.41 81 ALA A CA 1
ATOM 636 C C . ALA A 1 81 ? -2.469 -8.695 11.469 1.00 62.41 81 ALA A C 1
ATOM 638 O O . ALA A 1 81 ? -3.336 -9.499 11.147 1.00 62.41 81 ALA A O 1
ATOM 639 N N . LEU A 1 82 ? -1.350 -9.092 12.094 1.00 60.69 82 LEU A N 1
ATOM 640 C CA . LEU A 1 82 ? -0.977 -10.503 12.315 1.00 60.69 82 LEU A CA 1
ATOM 641 C C . LEU A 1 82 ? -1.931 -11.298 13.228 1.00 60.69 82 LEU A C 1
ATOM 643 O O . LEU A 1 82 ? -1.775 -12.507 13.343 1.00 60.69 82 LEU A O 1
ATOM 647 N N . ILE A 1 83 ? -2.882 -10.641 13.893 1.00 49.38 83 ILE A N 1
ATOM 648 C CA . ILE A 1 83 ? -3.764 -11.265 14.890 1.00 49.38 83 ILE A CA 1
ATOM 649 C C . ILE A 1 83 ? -5.212 -10.815 14.657 1.00 49.38 83 ILE A C 1
ATOM 651 O O . ILE A 1 83 ? -5.888 -10.474 15.609 1.00 49.38 83 ILE A O 1
ATOM 655 N N . ALA A 1 84 ? -5.698 -10.690 13.422 1.00 48.56 84 ALA A N 1
ATOM 656 C CA . ALA A 1 84 ? -7.136 -10.490 13.216 1.00 48.56 84 ALA A CA 1
ATOM 657 C C . ALA A 1 84 ? -7.875 -11.809 13.524 1.00 48.56 84 ALA A C 1
ATOM 659 O O . ALA A 1 84 ? -7.817 -12.721 12.702 1.00 48.56 84 ALA A O 1
ATOM 660 N N . ASP A 1 85 ? -8.468 -11.908 14.721 1.00 43.72 85 ASP A N 1
ATOM 661 C CA . ASP A 1 85 ? -9.388 -12.982 15.136 1.00 43.72 85 ASP A CA 1
ATOM 662 C C . ASP A 1 85 ? -10.712 -12.933 14.353 1.00 43.72 85 ASP A C 1
ATOM 664 O O . ASP A 1 85 ? -11.168 -11.805 14.033 1.00 43.72 85 ASP A O 1
#